Protein AF-A0A957IVN2-F1 (afdb_monomer_lite)

Secondary structure (DSSP, 8-state):
---PPP---SS-TT-EEEEEEEEE-SSSTTS-S-EEEEEESSS--SS---SS-EE-SSSEEEEEEETTEEEEESS-SS-TTSSEEEEEESB-STTPPPTT-EE-TT-EEE-BBS-SSS-SS-BEEEEEEETTEE--SSSSS--EETTEEEEE-SSTT-EEEEETTEEEE--SS-STTTEEE--

Structure (mmCIF, N/CA/C/O backbone):
data_AF-A0A957IVN2-F1
#
_entry.id   AF-A0A957IVN2-F1
#
loop_
_atom_site.group_PDB
_atom_site.id
_atom_site.type_symbol
_atom_site.label_atom_id
_atom_site.label_alt_id
_atom_site.label_comp_id
_atom_site.label_asym_id
_atom_site.label_entity_id
_atom_site.label_seq_id
_atom_site.pdbx_PDB_ins_code
_atom_site.Cartn_x
_atom_site.Cartn_y
_atom_site.Cartn_z
_atom_site.occupancy
_atom_site.B_iso_or_equiv
_atom_site.auth_seq_id
_atom_site.auth_comp_id
_atom_site.auth_asym_id
_atom_site.auth_atom_id
_atom_site.pdbx_PDB_model_num
ATOM 1 N N . ASP A 1 1 ? 16.307 -11.629 14.720 1.00 77.25 1 ASP A N 1
ATOM 2 C CA . ASP A 1 1 ? 15.994 -10.726 13.600 1.00 77.25 1 ASP A CA 1
ATOM 3 C C . ASP A 1 1 ? 14.532 -10.347 13.584 1.00 77.25 1 ASP A C 1
ATOM 5 O O . ASP A 1 1 ? 13.703 -11.133 14.026 1.00 77.25 1 ASP A O 1
ATOM 9 N N . LEU A 1 2 ? 14.243 -9.123 13.139 1.00 91.69 2 LEU A N 1
ATOM 10 C CA . LEU A 1 2 ? 12.885 -8.622 12.943 1.00 91.69 2 LEU A CA 1
ATOM 11 C C . LEU A 1 2 ? 12.362 -9.116 11.590 1.00 91.69 2 LEU A C 1
ATOM 13 O O . LEU A 1 2 ? 13.018 -8.930 10.567 1.00 91.69 2 LEU A O 1
ATOM 17 N N . THR A 1 3 ? 11.177 -9.719 11.581 1.00 93.62 3 THR A N 1
ATOM 18 C CA . THR A 1 3 ? 10.551 -10.271 10.375 1.00 93.62 3 THR A CA 1
ATOM 19 C C . THR A 1 3 ? 9.141 -9.719 10.225 1.00 93.62 3 THR A C 1
ATOM 21 O O . THR A 1 3 ? 8.414 -9.582 11.210 1.00 93.62 3 THR A O 1
ATOM 24 N N . GLN A 1 4 ? 8.769 -9.385 8.990 1.00 95.25 4 GLN A N 1
ATOM 25 C CA . GLN A 1 4 ? 7.410 -8.985 8.645 1.00 95.25 4 GLN A CA 1
ATOM 26 C C . GLN A 1 4 ? 6.448 -10.177 8.800 1.00 95.25 4 GLN A C 1
ATOM 28 O O . GLN A 1 4 ? 6.794 -11.279 8.365 1.00 95.25 4 GLN A O 1
ATOM 33 N N . PRO A 1 5 ? 5.244 -9.993 9.369 1.00 95.69 5 PRO A N 1
ATOM 34 C CA . PRO A 1 5 ? 4.225 -11.035 9.368 1.00 95.69 5 PRO A CA 1
ATOM 35 C C . PRO A 1 5 ? 3.723 -11.324 7.942 1.00 95.69 5 PRO A C 1
ATOM 37 O O . PRO A 1 5 ? 3.815 -10.453 7.078 1.00 95.69 5 PRO A O 1
ATOM 40 N N . PRO A 1 6 ? 3.164 -12.516 7.670 1.00 95.75 6 PRO A N 1
ATOM 41 C CA . PRO A 1 6 ? 2.636 -12.838 6.349 1.00 95.75 6 PRO A CA 1
ATOM 42 C C . PRO A 1 6 ? 1.568 -11.835 5.901 1.00 95.75 6 PRO A C 1
ATOM 44 O O . PRO A 1 6 ? 0.600 -11.596 6.623 1.00 95.75 6 PRO A O 1
ATOM 47 N N . LEU A 1 7 ? 1.731 -11.293 4.695 1.00 97.81 7 LEU A N 1
ATOM 48 C CA . LEU A 1 7 ? 0.769 -10.401 4.057 1.00 97.81 7 LEU A CA 1
ATOM 49 C C . LEU A 1 7 ? 0.212 -11.029 2.780 1.00 97.81 7 LEU A C 1
ATOM 51 O O . LEU A 1 7 ? 0.908 -11.788 2.103 1.00 97.81 7 LEU A O 1
ATOM 55 N N . ARG A 1 8 ? -1.023 -10.674 2.427 1.00 97.50 8 ARG A N 1
ATOM 56 C CA . ARG A 1 8 ? -1.615 -10.910 1.103 1.00 97.50 8 ARG A CA 1
ATOM 57 C C . ARG A 1 8 ? -1.436 -9.690 0.207 1.00 97.50 8 ARG A C 1
ATOM 59 O O . ARG A 1 8 ? -1.071 -8.619 0.677 1.00 97.50 8 ARG A O 1
ATOM 66 N N . ILE A 1 9 ? -1.710 -9.859 -1.077 1.00 97.31 9 ILE A N 1
ATOM 67 C CA . ILE A 1 9 ? -1.890 -8.734 -1.992 1.00 97.31 9 ILE A CA 1
ATOM 68 C C . ILE A 1 9 ? -3.133 -7.902 -1.577 1.00 97.31 9 ILE A C 1
ATOM 70 O O . ILE A 1 9 ? -4.104 -8.489 -1.095 1.00 97.31 9 ILE A O 1
ATOM 74 N N . PRO A 1 10 ? -3.117 -6.560 -1.726 1.00 97.69 10 PRO A N 1
ATOM 75 C CA . PRO A 1 10 ? -4.184 -5.670 -1.257 1.00 97.69 10 PRO A CA 1
ATOM 76 C C . PRO A 1 10 ? -5.334 -5.452 -2.261 1.00 97.69 10 PRO A C 1
ATOM 78 O O . PRO A 1 10 ? -5.933 -4.378 -2.264 1.00 97.69 10 PRO A O 1
ATOM 81 N N . TRP A 1 11 ? -5.665 -6.436 -3.097 1.00 98.06 11 TRP A N 1
ATOM 82 C CA . TRP A 1 11 ? -6.837 -6.386 -3.980 1.00 98.06 11 TRP A CA 1
ATOM 83 C C . TRP A 1 11 ? -7.478 -7.774 -4.154 1.00 98.06 11 TRP A C 1
ATOM 85 O O . TRP A 1 11 ? -6.852 -8.785 -3.809 1.00 98.06 11 TRP A O 1
ATOM 95 N N . PRO A 1 12 ? -8.732 -7.853 -4.643 1.00 97.50 12 PRO A N 1
ATOM 96 C CA . PRO A 1 12 ? -9.446 -9.115 -4.810 1.00 97.50 12 PRO A CA 1
ATOM 97 C C . PRO A 1 12 ? -8.739 -10.123 -5.728 1.00 97.50 12 PRO A C 1
ATOM 99 O O . PRO A 1 12 ? -8.093 -9.762 -6.709 1.00 97.50 12 PRO A O 1
ATOM 102 N N . SER A 1 13 ? -8.912 -11.413 -5.421 1.00 95.88 13 SER A N 1
ATOM 103 C CA . SER A 1 13 ? -8.397 -12.525 -6.233 1.00 95.88 13 SER A CA 1
ATOM 104 C C . SER A 1 13 ? -8.920 -12.457 -7.671 1.00 95.88 13 SER A C 1
ATOM 106 O O . SER A 1 13 ? -10.088 -12.133 -7.901 1.00 95.88 13 SER A O 1
ATOM 108 N N . GLY A 1 14 ? -8.048 -12.754 -8.634 1.00 96.00 14 GLY A N 1
ATOM 109 C CA . GLY A 1 14 ? -8.340 -12.677 -10.064 1.00 96.00 14 GLY A CA 1
ATOM 110 C C . GLY A 1 14 ? -8.257 -11.273 -10.671 1.00 96.00 14 GLY A C 1
ATOM 111 O O . GLY A 1 14 ? -8.216 -11.166 -11.896 1.00 96.00 14 GLY A O 1
ATOM 112 N N . GLU A 1 15 ? -8.187 -10.204 -9.869 1.00 97.00 15 GLU A N 1
ATOM 113 C CA . GLU A 1 15 ? -7.950 -8.856 -10.392 1.00 97.00 15 GLU A CA 1
ATOM 114 C C . GLU A 1 15 ? -6.465 -8.624 -10.700 1.00 97.00 15 GLU A C 1
ATOM 116 O O . GLU A 1 15 ? -5.571 -9.127 -10.007 1.00 97.00 15 GLU A O 1
ATOM 121 N N . THR A 1 16 ? -6.214 -7.823 -11.738 1.00 97.50 16 THR A N 1
ATOM 122 C CA . THR A 1 16 ? -4.871 -7.400 -12.144 1.00 97.50 16 THR A CA 1
ATOM 123 C C . THR A 1 16 ? -4.658 -5.932 -11.817 1.00 97.50 16 THR A C 1
ATOM 125 O O . THR A 1 16 ? -5.452 -5.074 -12.198 1.00 97.50 16 THR A O 1
ATOM 128 N N . TRP A 1 17 ? -3.579 -5.655 -11.094 1.00 97.81 17 TRP A N 1
ATOM 129 C CA . TRP A 1 17 ? -3.135 -4.308 -10.749 1.00 97.81 17 TRP A CA 1
ATOM 130 C C . TRP A 1 17 ? -1.710 -4.096 -11.245 1.00 97.81 17 TRP A C 1
ATOM 132 O O . TRP A 1 17 ? -1.000 -5.052 -11.551 1.00 97.81 17 TRP A O 1
ATOM 142 N N . TYR A 1 18 ? -1.288 -2.844 -11.335 1.00 97.88 18 TYR A N 1
ATOM 143 C CA . TYR A 1 18 ? -0.066 -2.457 -12.023 1.00 97.88 18 TYR A CA 1
ATOM 144 C C . TYR A 1 18 ? 0.854 -1.700 -11.072 1.00 97.88 18 TYR A C 1
ATOM 146 O O . TYR A 1 18 ? 0.429 -0.740 -10.430 1.00 97.88 18 TYR A O 1
ATOM 154 N N . LEU A 1 19 ? 2.113 -2.135 -10.969 1.00 98.19 19 LEU A N 1
ATOM 155 C CA . LEU A 1 19 ? 3.143 -1.419 -10.213 1.00 98.19 19 LEU A CA 1
ATOM 156 C C . LEU A 1 19 ? 3.561 -0.174 -11.001 1.00 98.19 19 LEU A C 1
ATOM 158 O O . LEU A 1 19 ? 4.237 -0.278 -12.028 1.00 98.19 19 LEU A O 1
ATOM 162 N N . THR A 1 20 ? 3.170 1.003 -10.524 1.00 96.50 20 THR A N 1
ATOM 163 C CA . THR A 1 20 ? 3.464 2.276 -11.203 1.00 96.50 20 THR A CA 1
ATOM 164 C C . THR A 1 20 ? 4.647 3.017 -10.610 1.00 96.50 20 THR A C 1
ATOM 166 O O . THR A 1 20 ? 5.210 3.892 -11.269 1.00 96.50 20 THR A O 1
ATOM 169 N N . SER A 1 21 ? 5.051 2.640 -9.397 1.00 96.88 21 SER A N 1
ATOM 170 C CA . SER A 1 21 ? 6.109 3.297 -8.641 1.00 96.88 21 SER A CA 1
ATOM 171 C C . SER A 1 21 ? 6.807 2.308 -7.712 1.00 96.88 21 SER A C 1
ATOM 173 O O . SER A 1 21 ? 6.164 1.590 -6.941 1.00 96.88 21 SER A O 1
ATOM 175 N N . GLY A 1 22 ? 8.135 2.263 -7.797 1.00 98.25 22 GLY A N 1
ATOM 176 C CA . GLY A 1 22 ? 8.996 1.520 -6.884 1.00 98.25 22 GLY A CA 1
ATOM 177 C C . GLY A 1 22 ? 9.162 2.207 -5.519 1.00 98.25 22 GLY A C 1
ATOM 178 O O . GLY A 1 22 ? 8.419 3.132 -5.193 1.00 98.25 22 GLY A O 1
ATOM 179 N N . PRO A 1 23 ? 10.138 1.764 -4.705 1.00 98.44 23 PRO A N 1
ATOM 180 C CA . PRO A 1 23 ? 10.405 2.309 -3.375 1.00 98.44 23 PRO A CA 1
ATOM 181 C C . PRO A 1 23 ? 10.551 3.836 -3.333 1.00 98.44 23 PRO A C 1
ATOM 183 O O . PRO A 1 23 ? 11.389 4.415 -4.025 1.00 98.44 23 PRO A O 1
ATOM 186 N N . HIS A 1 24 ? 9.761 4.482 -2.477 1.00 98.06 24 HIS A N 1
ATOM 187 C CA . HIS A 1 24 ? 9.817 5.926 -2.225 1.00 98.06 24 HIS A CA 1
ATOM 188 C C . HIS A 1 24 ? 9.269 6.278 -0.827 1.00 98.06 24 HI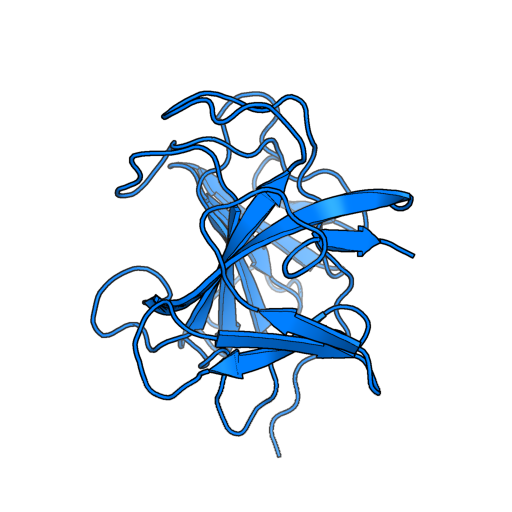S A C 1
ATOM 190 O O . HIS A 1 24 ? 8.934 5.394 -0.032 1.00 98.06 24 HIS A O 1
ATOM 196 N N . GLY A 1 25 ? 9.250 7.572 -0.484 1.00 97.62 25 GLY A N 1
ATOM 197 C CA . GLY A 1 25 ? 8.849 8.090 0.831 1.00 97.62 25 GLY A CA 1
ATOM 198 C C . GLY A 1 25 ? 7.557 7.484 1.398 1.00 97.62 25 GLY A C 1
ATOM 199 O O . GLY A 1 25 ? 6.508 7.649 0.801 1.00 97.62 25 GLY A O 1
ATOM 200 N N . GLY A 1 26 ? 7.589 6.890 2.598 1.00 96.00 26 GLY A N 1
ATOM 201 C CA . GLY A 1 26 ? 6.394 6.367 3.290 1.00 96.00 26 GLY A CA 1
ATOM 202 C C . GLY A 1 26 ? 5.233 7.363 3.481 1.00 96.00 26 GLY A C 1
ATOM 203 O O . GLY A 1 26 ? 4.072 6.965 3.504 1.00 96.00 26 GLY A O 1
ATOM 204 N N . TRP A 1 27 ? 5.545 8.652 3.617 1.00 93.69 27 TRP A N 1
ATOM 205 C CA . TRP A 1 27 ? 4.598 9.777 3.698 1.00 93.69 27 TRP A CA 1
ATOM 206 C C . TRP A 1 27 ? 5.137 11.045 3.019 1.00 93.69 27 TRP A C 1
ATOM 208 O O . TRP A 1 27 ? 4.383 11.818 2.437 1.00 93.69 27 TRP A O 1
ATOM 218 N N . ASN A 1 28 ? 6.443 11.300 3.154 1.00 89.81 28 ASN A N 1
ATOM 219 C CA . ASN A 1 28 ? 7.175 12.400 2.511 1.00 89.81 28 ASN A CA 1
ATOM 220 C C . ASN A 1 28 ? 8.696 12.118 2.542 1.00 89.81 28 ASN A C 1
ATOM 222 O O . ASN A 1 28 ? 9.141 11.127 3.130 1.00 89.81 28 ASN A O 1
ATOM 226 N N . SER A 1 29 ? 9.527 13.004 1.999 1.00 89.00 29 SER A N 1
ATOM 227 C CA . SER A 1 29 ? 10.985 12.925 2.137 1.00 89.00 29 SER A CA 1
ATOM 228 C C . SER A 1 29 ? 11.409 12.724 3.599 1.00 89.00 29 SER A C 1
ATOM 230 O O . SER A 1 29 ? 10.941 13.411 4.508 1.00 89.00 29 SER A O 1
ATOM 232 N N . GLY A 1 30 ? 12.302 11.758 3.832 1.00 90.12 30 GLY A N 1
ATOM 233 C CA . GLY A 1 30 ? 12.800 11.402 5.167 1.00 90.12 30 GLY A CA 1
ATOM 234 C C . GLY A 1 30 ? 12.001 10.318 5.904 1.00 90.12 30 GLY A C 1
ATOM 235 O O . GLY A 1 30 ? 12.427 9.880 6.969 1.00 90.12 30 GLY A O 1
ATOM 236 N N . SER A 1 31 ? 10.897 9.821 5.338 1.00 94.75 31 SER A N 1
ATOM 237 C CA . SER A 1 31 ? 10.104 8.708 5.899 1.00 94.75 31 SER A CA 1
ATOM 238 C C . SER A 1 31 ? 10.553 7.318 5.417 1.00 94.75 31 SER A C 1
ATOM 240 O O . SER A 1 31 ? 9.733 6.415 5.280 1.00 94.75 31 SER A O 1
ATOM 242 N N . ALA A 1 32 ? 11.861 7.154 5.170 1.00 96.12 32 ALA A N 1
ATOM 243 C CA . ALA A 1 32 ? 12.459 6.019 4.450 1.00 96.12 32 ALA A CA 1
ATOM 244 C C . ALA A 1 32 ? 11.830 5.782 3.060 1.00 96.12 32 ALA A C 1
ATOM 246 O O . ALA A 1 32 ? 10.800 6.359 2.724 1.00 96.12 32 ALA A O 1
ATOM 247 N N . TRP A 1 33 ? 12.432 4.921 2.241 1.00 97.62 33 TRP A N 1
ATOM 248 C CA . TRP A 1 33 ? 11.792 4.443 1.012 1.00 97.62 33 TRP A CA 1
ATOM 249 C C . TRP A 1 33 ? 10.833 3.295 1.338 1.00 97.62 33 TRP A C 1
ATOM 251 O O . TRP A 1 33 ? 11.063 2.140 0.997 1.00 97.62 33 TRP A O 1
ATOM 261 N N . ALA A 1 34 ? 9.819 3.606 2.147 1.00 98.00 34 ALA A N 1
ATOM 262 C CA . ALA A 1 34 ? 8.921 2.645 2.781 1.00 98.00 34 ALA A CA 1
ATOM 263 C C . ALA A 1 34 ? 7.676 2.302 1.953 1.00 98.00 34 ALA A C 1
ATOM 265 O O . ALA A 1 34 ? 6.956 1.375 2.335 1.00 98.00 34 ALA A O 1
ATOM 266 N N . ALA A 1 35 ? 7.418 3.042 0.873 1.00 98.31 35 ALA A N 1
ATOM 267 C CA . ALA A 1 35 ? 6.212 2.920 0.069 1.00 98.31 35 ALA A CA 1
ATOM 268 C C . ALA A 1 35 ? 6.460 2.402 -1.348 1.00 98.31 35 ALA A C 1
ATOM 270 O O . ALA A 1 35 ? 7.572 2.494 -1.861 1.00 98.31 35 ALA A O 1
ATOM 271 N N . ILE A 1 36 ? 5.394 1.892 -1.958 1.00 98.62 36 ILE A N 1
ATOM 272 C CA . ILE A 1 36 ? 5.244 1.614 -3.390 1.00 98.62 36 ILE A CA 1
ATOM 273 C C . ILE A 1 36 ? 3.840 2.052 -3.823 1.00 98.62 36 ILE A C 1
ATOM 275 O O . ILE A 1 36 ? 2.933 2.067 -2.982 1.00 98.62 36 ILE A O 1
ATOM 279 N N . ASP A 1 37 ? 3.648 2.306 -5.120 1.00 98.00 37 ASP A N 1
ATOM 280 C CA . ASP A 1 37 ? 2.329 2.652 -5.667 1.00 98.00 37 ASP A CA 1
ATOM 281 C C . ASP A 1 37 ? 1.831 1.609 -6.651 1.00 98.00 37 ASP A C 1
ATOM 283 O O . ASP A 1 37 ? 2.564 1.136 -7.530 1.00 98.00 37 ASP A O 1
ATOM 287 N N . LEU A 1 38 ? 0.552 1.276 -6.504 1.00 97.56 38 LEU A N 1
ATOM 288 C CA . LEU A 1 38 ? -0.156 0.361 -7.383 1.00 97.56 38 LEU A CA 1
ATOM 289 C C . LEU A 1 38 ? -1.443 1.009 -7.882 1.00 97.56 38 LEU A C 1
ATOM 291 O O . LEU A 1 38 ? -2.131 1.713 -7.141 1.00 97.56 38 LEU A O 1
ATOM 295 N N . VAL A 1 39 ? -1.797 0.736 -9.130 1.00 96.19 39 VAL A N 1
ATOM 296 C CA . VAL A 1 39 ? -3.044 1.210 -9.739 1.00 96.19 39 VAL A CA 1
ATOM 297 C C . VAL A 1 39 ? -3.874 0.014 -10.214 1.00 96.19 39 VAL A C 1
ATOM 299 O O . VAL A 1 39 ? -3.297 -0.960 -10.707 1.00 96.19 39 VAL A O 1
ATOM 302 N N . PRO A 1 40 ? -5.209 0.037 -10.066 1.00 95.56 40 PRO A N 1
ATOM 303 C CA . PRO A 1 40 ? -6.062 -0.967 -10.692 1.00 95.56 40 PRO A CA 1
ATOM 304 C C . PRO A 1 40 ? -5.997 -0.891 -12.224 1.00 95.56 40 PRO A C 1
ATOM 306 O O . PRO A 1 40 ? -5.540 0.093 -12.814 1.00 95.56 40 PRO A O 1
ATOM 309 N N . GLU A 1 41 ? -6.489 -1.937 -12.880 1.00 91.50 41 GLU A N 1
ATOM 310 C CA . GLU A 1 41 ? -6.775 -1.889 -14.312 1.00 91.50 41 GLU A CA 1
ATOM 311 C C . GLU A 1 41 ? -7.777 -0.770 -14.644 1.00 91.50 41 GLU A C 1
ATOM 313 O O . GLU A 1 41 ? -8.747 -0.542 -13.918 1.00 91.50 41 GLU A O 1
ATOM 318 N N . GLY A 1 42 ? -7.541 -0.062 -15.749 1.00 79.00 42 GLY A N 1
ATOM 319 C CA . GLY A 1 42 ? -8.416 1.003 -16.224 1.00 79.00 42 GLY A CA 1
ATOM 320 C C . GLY A 1 42 ? -7.686 1.995 -17.120 1.00 79.00 42 GLY A C 1
ATOM 321 O O . GLY A 1 42 ? -6.460 2.006 -17.197 1.00 79.00 42 GLY A O 1
ATOM 322 N N . GLU A 1 43 ? -8.446 2.839 -17.816 1.00 56.22 43 GLU A N 1
ATOM 323 C CA . GLU A 1 43 ? -7.862 3.933 -18.587 1.00 56.22 43 GLU A CA 1
ATOM 324 C C . GLU A 1 43 ? -7.329 5.011 -17.629 1.00 56.22 43 GLU A C 1
ATOM 326 O O . GLU A 1 43 ? -7.904 5.289 -16.582 1.00 56.22 43 GLU A O 1
ATOM 331 N N . ASN A 1 44 ? -6.180 5.580 -17.969 1.00 62.62 44 ASN A N 1
ATOM 332 C CA . ASN A 1 44 ? -5.416 6.537 -17.174 1.00 62.62 44 ASN A CA 1
ATOM 333 C C . ASN A 1 44 ? -6.265 7.794 -16.849 1.00 62.62 44 ASN A C 1
ATOM 335 O O . ASN A 1 44 ? -6.482 8.639 -17.718 1.00 62.62 44 ASN A O 1
ATOM 339 N N . LEU A 1 45 ? -6.784 7.909 -15.619 1.00 57.16 45 LEU A N 1
ATOM 340 C CA . LEU A 1 45 ? -7.899 8.812 -15.276 1.00 57.16 45 LEU A CA 1
ATOM 341 C C . LEU A 1 45 ? -7.519 10.012 -14.395 1.00 57.16 45 LEU A C 1
ATOM 343 O O . LEU A 1 45 ? -8.368 10.529 -13.682 1.00 57.16 45 LEU A O 1
ATOM 347 N N . GLY A 1 46 ? -6.276 10.503 -14.432 1.00 82.31 46 GLY A N 1
ATOM 348 C CA . GLY A 1 46 ? -5.891 11.643 -13.586 1.00 82.31 46 GLY A CA 1
ATOM 349 C C . GLY A 1 46 ? -6.351 11.447 -12.133 1.00 82.31 46 GLY A C 1
ATOM 350 O O . GLY A 1 46 ? -6.299 10.339 -11.606 1.00 82.31 46 GLY A O 1
ATOM 351 N N . CYS A 1 47 ? -6.816 12.508 -11.481 1.00 88.75 47 CYS A N 1
ATOM 352 C CA . CYS A 1 47 ? -7.384 12.430 -10.137 1.00 88.75 47 CYS A CA 1
ATOM 353 C C . CYS A 1 47 ? -8.887 12.101 -10.204 1.00 88.75 47 CYS A C 1
ATOM 355 O O . CYS A 1 47 ? -9.695 12.960 -10.564 1.00 88.75 47 CYS A O 1
ATOM 357 N N . GLY A 1 48 ? -9.251 10.868 -9.840 1.00 89.75 48 GLY A N 1
ATOM 358 C CA . GLY A 1 48 ? -10.638 10.408 -9.720 1.00 89.75 48 GLY A CA 1
ATOM 359 C C . GLY A 1 48 ? -10.789 9.200 -8.790 1.00 89.75 48 GLY A C 1
ATOM 360 O O . GLY A 1 48 ? -9.803 8.587 -8.386 1.00 89.75 48 GLY A O 1
ATOM 361 N N . ASP A 1 49 ? -12.022 8.846 -8.443 1.00 90.88 49 ASP A N 1
ATOM 362 C CA . ASP A 1 49 ? -12.303 7.643 -7.653 1.00 90.88 49 ASP A CA 1
ATOM 363 C C . ASP A 1 49 ? -12.379 6.414 -8.570 1.00 90.88 49 ASP A C 1
ATOM 365 O O . ASP A 1 49 ? -13.043 6.447 -9.607 1.00 90.88 49 ASP A O 1
ATOM 369 N N . SER A 1 50 ? -11.723 5.322 -8.179 1.00 93.38 50 SER A N 1
ATOM 370 C CA . SER A 1 50 ? -11.855 4.021 -8.842 1.00 93.38 50 SER A CA 1
ATOM 371 C C . SER A 1 50 ? -13.037 3.225 -8.279 1.00 93.38 50 SER A C 1
ATOM 373 O O . SER A 1 50 ? -13.388 3.350 -7.109 1.00 93.38 50 SER A O 1
ATOM 375 N N . GLU A 1 51 ? -13.622 2.344 -9.089 1.00 94.38 51 GLU A N 1
ATOM 376 C CA . GLU A 1 51 ? -14.592 1.346 -8.615 1.00 94.38 51 GLU A CA 1
ATOM 377 C C . GLU A 1 51 ? -13.917 0.100 -8.015 1.00 94.38 51 GLU A C 1
ATOM 379 O O . GLU A 1 51 ? -14.564 -0.680 -7.311 1.00 94.38 51 GLU A O 1
ATOM 384 N N . ALA A 1 52 ? -12.613 -0.084 -8.255 1.00 96.44 52 ALA A N 1
ATOM 385 C CA . ALA A 1 52 ? -11.840 -1.191 -7.701 1.00 96.44 52 ALA A CA 1
ATOM 386 C C . ALA A 1 52 ? -11.738 -1.090 -6.174 1.00 96.44 52 ALA A C 1
ATOM 388 O O . ALA A 1 52 ? -11.796 -0.001 -5.599 1.00 96.44 52 ALA A O 1
ATOM 389 N N . TRP A 1 53 ? -11.555 -2.229 -5.508 1.00 98.19 53 TRP A N 1
ATOM 390 C CA . TRP A 1 53 ? -11.443 -2.290 -4.052 1.00 98.19 53 TRP A CA 1
ATOM 391 C C . TRP A 1 53 ? -10.004 -2.523 -3.612 1.00 98.19 53 TRP A C 1
ATOM 393 O O . TRP A 1 53 ? -9.372 -3.485 -4.036 1.00 98.19 53 TRP A O 1
ATOM 403 N N . VAL A 1 54 ? -9.529 -1.708 -2.671 1.00 98.75 54 VAL A N 1
ATOM 404 C CA . VAL A 1 54 ? -8.371 -2.060 -1.843 1.00 98.75 54 VAL A CA 1
ATOM 405 C C . VAL A 1 54 ? -8.848 -2.956 -0.709 1.00 98.75 54 VAL A C 1
ATOM 407 O O . VAL A 1 54 ? -9.833 -2.646 -0.031 1.00 98.75 54 VAL A O 1
ATOM 410 N N . THR A 1 55 ? -8.140 -4.057 -0.479 1.00 98.81 55 THR A N 1
ATOM 411 C CA . THR A 1 55 ? -8.447 -5.021 0.580 1.00 98.81 55 THR A CA 1
ATOM 412 C C . THR A 1 55 ? -7.341 -5.108 1.623 1.00 98.81 55 THR A C 1
ATOM 414 O O . THR A 1 55 ? -6.164 -4.897 1.329 1.00 98.81 55 THR A O 1
ATOM 417 N N . ALA A 1 56 ? -7.703 -5.477 2.849 1.00 98.75 56 ALA A N 1
ATOM 418 C CA . ALA A 1 56 ? -6.752 -5.695 3.925 1.00 98.75 56 ALA A CA 1
ATOM 419 C C . ALA A 1 56 ? -5.782 -6.830 3.576 1.00 98.75 56 ALA A C 1
ATOM 421 O O . ALA A 1 56 ? -6.188 -7.922 3.179 1.00 98.75 56 ALA A O 1
ATOM 422 N N . MET A 1 57 ? -4.487 -6.584 3.758 1.00 98.56 57 MET A N 1
ATOM 423 C CA . MET A 1 57 ? -3.432 -7.573 3.509 1.00 98.56 57 MET A CA 1
ATOM 424 C C . MET A 1 57 ? -3.254 -8.556 4.669 1.00 98.56 57 MET A C 1
ATOM 426 O O . MET A 1 57 ? -2.702 -9.641 4.487 1.00 98.56 57 MET A O 1
ATOM 430 N N . SER A 1 58 ? -3.693 -8.173 5.865 1.00 98.19 58 SER A N 1
ATOM 431 C CA . SER A 1 58 ? -3.544 -8.927 7.105 1.00 98.19 58 SER A CA 1
ATOM 432 C C . SER A 1 58 ? -4.795 -8.800 7.969 1.00 98.19 58 SER A C 1
ATOM 434 O O . SER A 1 58 ? -5.625 -7.917 7.751 1.00 98.19 58 SER A O 1
ATOM 436 N N . ALA A 1 59 ? -4.905 -9.662 8.980 1.00 98.38 59 ALA A N 1
ATOM 437 C CA . ALA A 1 59 ? -5.828 -9.411 10.078 1.00 98.38 59 ALA A CA 1
ATOM 438 C C . ALA A 1 59 ? -5.342 -8.217 10.917 1.00 98.38 59 ALA A C 1
ATOM 440 O O . ALA A 1 59 ? -4.140 -7.927 10.935 1.00 98.38 59 ALA A O 1
ATOM 441 N N . GLY A 1 60 ? -6.266 -7.538 11.594 1.00 98.00 60 GLY A N 1
ATOM 442 C CA . GLY A 1 60 ? -5.936 -6.403 12.450 1.00 98.00 60 GLY A CA 1
ATOM 443 C C . GLY A 1 60 ? -7.141 -5.549 12.826 1.00 98.00 60 GLY A C 1
ATOM 444 O O . GLY A 1 60 ? -8.291 -5.964 12.666 1.00 98.00 60 GLY A O 1
ATOM 445 N N . VAL A 1 61 ? -6.870 -4.336 13.299 1.00 98.62 61 VAL A N 1
ATOM 446 C CA . VAL A 1 61 ? -7.877 -3.311 13.598 1.00 98.62 61 VAL A CA 1
ATOM 447 C C . VAL A 1 61 ? -7.545 -2.036 12.834 1.00 98.62 61 VAL A C 1
ATOM 449 O O . VAL A 1 61 ? -6.399 -1.593 12.792 1.00 98.62 61 VAL A O 1
ATOM 452 N N . VAL A 1 62 ? -8.554 -1.415 12.227 1.00 98.81 62 VAL A N 1
ATOM 453 C CA . VAL A 1 62 ? -8.394 -0.111 11.579 1.00 98.81 62 VAL A CA 1
ATOM 454 C C . VAL A 1 62 ? -8.219 0.964 12.653 1.00 98.81 62 VAL A C 1
ATOM 456 O O . VAL A 1 62 ? -9.189 1.387 13.275 1.00 98.81 62 VAL A O 1
ATOM 459 N N . VAL A 1 63 ? -6.999 1.447 12.869 1.00 98.31 63 VAL A N 1
ATOM 460 C CA . VAL A 1 63 ? -6.686 2.469 13.893 1.00 98.31 63 VAL A CA 1
ATOM 461 C C . VAL A 1 63 ? -6.784 3.898 13.367 1.00 98.31 63 VAL A C 1
ATOM 463 O O . VAL A 1 63 ? -6.895 4.850 14.138 1.00 98.31 63 VAL A O 1
ATOM 466 N N . ARG A 1 64 ? -6.793 4.069 12.043 1.00 97.75 64 ARG A N 1
ATOM 467 C CA . ARG A 1 64 ? -7.029 5.355 11.381 1.00 97.75 64 ARG A CA 1
ATOM 468 C C . ARG A 1 64 ? -7.845 5.138 10.119 1.00 97.75 64 ARG A C 1
ATOM 470 O O . ARG A 1 64 ? -7.532 4.251 9.337 1.00 97.75 64 ARG A O 1
ATOM 477 N N . SER A 1 65 ? -8.841 5.990 9.908 1.00 98.56 65 SER A N 1
ATOM 478 C CA . SER A 1 65 ? -9.547 6.123 8.638 1.00 98.56 65 SER A CA 1
ATOM 479 C C . SER A 1 65 ? -9.959 7.575 8.449 1.00 98.56 65 SER A C 1
ATOM 481 O O . SER A 1 65 ? -10.788 8.101 9.191 1.00 98.56 65 SER A O 1
ATOM 483 N N . GLY A 1 66 ? -9.322 8.258 7.506 1.00 98.00 66 GLY A N 1
ATOM 484 C CA . GLY A 1 66 ? -9.548 9.680 7.275 1.00 98.00 66 GLY A CA 1
ATOM 485 C C . GLY A 1 66 ? -8.386 10.346 6.553 1.00 98.00 66 GLY A C 1
ATOM 486 O O . GLY A 1 66 ? -7.258 9.851 6.578 1.00 98.00 66 GLY A O 1
ATOM 487 N N . PHE A 1 67 ? -8.661 11.497 5.937 1.00 97.19 67 PHE A N 1
ATOM 488 C CA . PHE A 1 67 ? -7.682 12.255 5.146 1.00 97.19 67 PHE A CA 1
ATOM 489 C C . PHE A 1 67 ? -6.988 11.396 4.077 1.00 97.19 67 PHE A C 1
ATOM 491 O O . PHE A 1 67 ? -5.766 11.428 3.962 1.00 97.19 67 PHE A O 1
ATOM 498 N N . GLY A 1 68 ? -7.757 10.581 3.352 1.00 97.62 68 GLY A N 1
ATOM 499 C CA . GLY A 1 68 ? -7.240 9.709 2.296 1.00 97.62 68 GLY A CA 1
ATOM 500 C C . GLY A 1 68 ? -6.504 8.459 2.774 1.00 97.62 68 GLY A C 1
ATOM 501 O O . GLY A 1 68 ? -6.055 7.684 1.942 1.00 97.62 68 GLY A O 1
ATOM 502 N N . ALA A 1 69 ? -6.361 8.240 4.084 1.00 98.06 69 ALA A N 1
ATOM 503 C CA . ALA A 1 69 ? -5.574 7.135 4.624 1.00 98.06 69 AL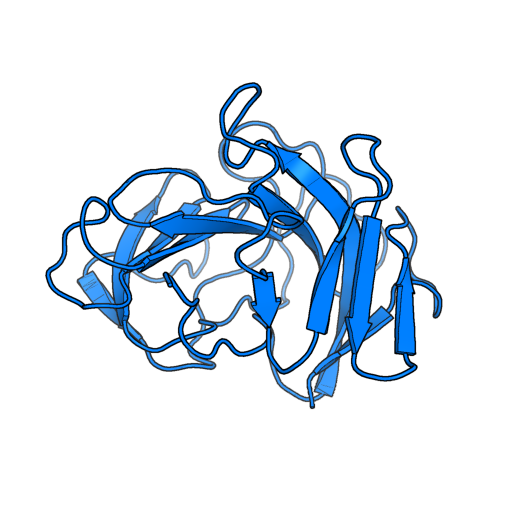A A CA 1
ATOM 504 C C . ALA A 1 69 ? -6.411 6.188 5.487 1.00 98.06 69 ALA A C 1
ATOM 506 O O . ALA A 1 69 ? -7.200 6.629 6.330 1.00 98.06 69 ALA A O 1
ATOM 507 N N . VAL A 1 70 ? -6.164 4.891 5.321 1.00 98.81 70 VAL A N 1
ATOM 508 C CA . VAL A 1 70 ? -6.560 3.813 6.230 1.00 98.81 70 VAL A CA 1
ATOM 509 C C . VAL A 1 70 ? -5.291 3.196 6.805 1.00 98.81 70 VAL A C 1
ATOM 511 O O . VAL A 1 70 ? -4.345 2.928 6.068 1.00 98.81 70 VAL A O 1
ATOM 514 N N . VAL A 1 71 ? -5.254 2.967 8.117 1.00 98.69 71 VAL A N 1
ATOM 515 C CA . VAL A 1 71 ? -4.148 2.253 8.767 1.00 98.69 71 VAL A CA 1
ATOM 516 C C . VAL A 1 71 ? -4.684 1.053 9.523 1.00 98.69 71 VAL A C 1
ATOM 518 O O . VAL A 1 71 ? -5.570 1.207 10.365 1.00 98.69 71 VAL A O 1
ATOM 521 N N . VAL A 1 72 ? -4.117 -0.117 9.236 1.00 98.75 72 VAL A N 1
ATOM 522 C CA . VAL A 1 72 ? -4.410 -1.373 9.931 1.00 98.75 72 VAL A CA 1
ATOM 523 C C . VAL A 1 72 ? -3.269 -1.679 10.893 1.00 98.75 72 VAL A C 1
ATOM 525 O O . VAL A 1 72 ? -2.132 -1.867 10.461 1.00 98.75 72 VAL A O 1
ATOM 528 N N . ASP A 1 73 ? -3.590 -1.717 12.181 1.00 98.44 73 ASP A N 1
ATOM 529 C CA . ASP A 1 73 ? -2.744 -2.233 13.255 1.00 98.44 73 ASP A CA 1
ATOM 530 C C . ASP A 1 73 ? -2.880 -3.761 13.309 1.00 98.44 73 ASP A C 1
ATOM 532 O O . ASP A 1 73 ? -3.991 -4.289 13.391 1.00 98.44 73 ASP A O 1
ATOM 536 N N . MET A 1 74 ? -1.754 -4.464 13.211 1.00 97.88 74 MET A N 1
ATOM 537 C CA . MET A 1 74 ? -1.719 -5.917 13.063 1.00 97.88 74 MET A CA 1
ATOM 538 C C . MET A 1 74 ? -1.674 -6.672 14.392 1.00 97.88 74 MET A C 1
ATOM 540 O O . MET A 1 74 ? -1.972 -7.868 14.391 1.00 97.88 74 MET A O 1
ATOM 544 N N . ASP A 1 75 ? -1.283 -6.032 15.499 1.00 95.88 75 ASP A N 1
ATOM 545 C CA . ASP A 1 75 ? -1.330 -6.670 16.822 1.00 95.88 75 ASP A CA 1
ATOM 546 C C . ASP A 1 75 ? -2.635 -6.366 17.578 1.00 95.88 75 ASP A C 1
ATOM 548 O O . ASP A 1 75 ? -3.017 -7.120 18.478 1.00 95.88 75 ASP A O 1
ATOM 552 N N . GLY A 1 76 ? -3.384 -5.364 17.106 1.00 94.81 76 GLY A N 1
ATOM 553 C CA . GLY A 1 76 ? -4.772 -5.110 17.477 1.00 94.81 76 GLY A CA 1
ATOM 554 C C . GLY A 1 76 ? -4.930 -4.459 18.846 1.00 94.81 76 GLY A C 1
ATOM 555 O O . GLY A 1 76 ? -6.040 -4.460 19.389 1.00 94.81 76 GLY A O 1
ATOM 556 N N . ASP A 1 77 ? -3.852 -3.915 19.413 1.00 95.81 77 ASP A N 1
ATOM 557 C CA . ASP A 1 77 ? -3.890 -3.187 20.679 1.00 95.81 77 ASP A CA 1
ATOM 558 C C . ASP A 1 77 ? -4.422 -1.745 20.529 1.00 95.81 77 ASP A C 1
ATOM 560 O O . ASP A 1 77 ? -4.648 -1.046 21.526 1.00 95.81 77 ASP A O 1
ATOM 564 N N . GLY A 1 78 ? -4.658 -1.306 19.286 1.00 94.12 78 GLY A N 1
ATOM 565 C CA . GLY A 1 78 ? -5.224 -0.005 18.952 1.00 94.12 78 GLY A CA 1
ATOM 566 C C . GLY A 1 78 ? -4.192 1.122 18.849 1.00 94.12 78 GLY A C 1
ATOM 567 O O . GLY A 1 78 ? -4.583 2.278 18.657 1.00 94.12 78 GLY A O 1
ATOM 568 N N . HIS A 1 79 ? -2.895 0.824 18.956 1.00 93.69 79 HIS A N 1
ATOM 569 C CA . HIS A 1 79 ? -1.815 1.804 18.945 1.00 93.69 79 HIS A CA 1
ATOM 570 C C . HIS A 1 79 ? -0.878 1.584 17.750 1.00 93.69 79 HIS A C 1
ATOM 572 O O . HIS A 1 79 ? -0.015 0.726 17.736 1.00 93.69 79 HIS A O 1
ATOM 578 N N . ILE A 1 80 ? -0.907 2.494 16.772 1.00 90.88 80 ILE A N 1
ATOM 579 C CA . ILE A 1 80 ? 0.010 2.472 15.605 1.00 90.88 80 ILE A CA 1
ATOM 580 C C . ILE A 1 80 ? 1.519 2.506 15.971 1.00 90.88 80 ILE A C 1
ATOM 582 O O . ILE A 1 80 ? 2.394 2.281 15.134 1.00 90.88 80 ILE A O 1
ATOM 586 N N . GLY A 1 81 ? 1.839 2.866 17.219 1.00 94.75 81 GLY A N 1
ATOM 587 C CA . GLY A 1 81 ? 3.199 2.965 17.749 1.00 94.75 81 GLY A CA 1
ATOM 588 C C . GLY A 1 81 ? 3.779 1.648 18.267 1.00 94.75 81 GLY A C 1
ATOM 589 O O . GLY A 1 81 ? 4.946 1.637 18.663 1.00 94.75 81 GLY A O 1
ATOM 590 N N . THR A 1 82 ? 3.002 0.569 18.264 1.00 95.50 82 THR A N 1
ATOM 591 C CA . THR A 1 82 ? 3.386 -0.784 18.678 1.00 95.50 82 THR A CA 1
ATOM 592 C C . THR A 1 82 ? 3.204 -1.750 17.513 1.00 95.50 82 THR A C 1
ATOM 594 O O . THR A 1 82 ? 2.463 -1.489 16.568 1.00 95.50 82 THR A O 1
ATOM 597 N N . GLY A 1 83 ? 4.006 -2.813 17.510 1.00 97.19 83 GLY A N 1
ATOM 598 C CA . GLY A 1 83 ? 3.898 -3.876 16.521 1.00 97.19 83 GLY A CA 1
ATOM 599 C C . GLY A 1 83 ? 4.071 -3.401 15.082 1.00 97.19 83 GLY A C 1
ATOM 600 O O . GLY A 1 83 ? 4.809 -2.457 14.789 1.00 97.19 83 GLY A O 1
ATOM 601 N N . TRP A 1 84 ? 3.434 -4.124 14.167 1.00 98.38 84 TRP A N 1
ATOM 602 C CA . TRP A 1 84 ? 3.411 -3.805 12.745 1.00 98.38 84 TRP A CA 1
ATOM 603 C C . TRP A 1 84 ? 2.108 -3.099 12.388 1.00 98.38 84 TRP A C 1
ATOM 605 O O . TRP A 1 84 ? 1.038 -3.515 12.821 1.00 98.38 84 TRP A O 1
ATOM 615 N N . ALA A 1 85 ? 2.195 -2.094 11.520 1.00 98.38 85 ALA A N 1
ATOM 616 C CA . ALA A 1 85 ? 1.023 -1.474 10.920 1.00 98.38 85 ALA A CA 1
ATOM 617 C C . ALA A 1 85 ? 1.227 -1.235 9.422 1.00 98.38 85 ALA A C 1
ATOM 619 O O . ALA A 1 85 ? 2.352 -1.020 8.956 1.00 98.38 85 ALA A O 1
ATOM 620 N N . ILE A 1 86 ? 0.125 -1.268 8.675 1.00 98.50 86 ILE A N 1
ATOM 621 C CA . ILE A 1 86 ? 0.093 -1.050 7.225 1.00 98.50 86 ILE A CA 1
ATOM 622 C C . ILE A 1 86 ? -0.743 0.191 6.941 1.00 98.50 86 ILE A C 1
ATOM 624 O O . ILE A 1 86 ? -1.886 0.287 7.386 1.00 98.50 86 ILE A O 1
ATOM 628 N N . THR A 1 87 ? -0.169 1.129 6.196 1.00 98.62 87 THR A N 1
ATOM 629 C CA . THR A 1 87 ? -0.841 2.334 5.711 1.00 98.62 87 THR A CA 1
ATOM 630 C C . THR A 1 87 ? -1.239 2.137 4.255 1.00 98.62 87 THR A C 1
ATOM 632 O O . THR A 1 87 ? -0.384 1.850 3.420 1.00 98.62 87 THR A O 1
ATOM 635 N N . TYR A 1 88 ? -2.523 2.339 3.974 1.00 98.75 88 TYR A N 1
ATOM 636 C CA . TYR A 1 88 ? -3.123 2.394 2.645 1.00 98.75 88 TYR A CA 1
ATOM 637 C C . TYR A 1 88 ? -3.573 3.834 2.425 1.00 98.75 88 TYR A C 1
ATOM 639 O O . TYR A 1 88 ? -4.457 4.322 3.136 1.00 98.75 88 TYR A O 1
ATOM 647 N N . MET A 1 89 ? -2.936 4.538 1.502 1.00 98.31 89 MET A N 1
ATOM 648 C CA . MET A 1 89 ? -3.185 5.952 1.255 1.00 98.31 89 MET A CA 1
ATOM 649 C C . MET A 1 89 ? -3.705 6.184 -0.162 1.00 98.31 89 MET A C 1
ATOM 651 O O . MET A 1 89 ? -3.643 5.298 -1.012 1.00 98.31 89 MET A O 1
ATOM 655 N N . HIS A 1 90 ? -4.278 7.368 -0.357 1.00 97.81 90 HIS A N 1
ATOM 656 C CA . HIS A 1 90 ? -5.064 7.748 -1.520 1.00 97.81 90 HIS A CA 1
ATOM 657 C C . HIS A 1 90 ? -6.319 6.902 -1.681 1.00 97.81 90 HIS A C 1
ATOM 659 O O . HIS A 1 90 ? -6.626 6.402 -2.750 1.00 97.81 90 HIS A O 1
ATOM 665 N N . LEU A 1 91 ? -7.060 6.739 -0.582 1.00 98.25 91 LEU A N 1
ATOM 666 C CA . LEU A 1 91 ? -8.374 6.109 -0.592 1.00 98.25 91 LEU A CA 1
ATOM 667 C C . LEU A 1 91 ? -9.484 7.154 -0.549 1.00 98.25 91 LEU A C 1
ATOM 669 O O . LEU A 1 91 ? -9.474 8.032 0.321 1.00 98.25 91 LEU A O 1
ATOM 673 N N . ALA A 1 92 ? -10.469 7.017 -1.437 1.00 97.44 92 ALA A N 1
ATOM 674 C CA . ALA A 1 92 ? -11.663 7.857 -1.493 1.00 97.44 92 ALA A CA 1
ATOM 675 C C . ALA A 1 92 ? -12.353 7.930 -0.126 1.00 97.44 92 ALA A C 1
ATOM 677 O O . ALA A 1 92 ? -12.266 7.006 0.682 1.00 97.44 92 ALA A O 1
ATOM 678 N N . THR A 1 93 ? -13.059 9.021 0.155 1.00 98.00 93 THR A N 1
ATOM 679 C CA . THR A 1 93 ? -13.908 9.119 1.349 1.00 98.00 93 THR A CA 1
ATOM 680 C C . THR A 1 93 ? -15.146 8.237 1.211 1.00 98.00 93 THR A C 1
ATOM 682 O O . THR A 1 93 ? -15.655 7.735 2.215 1.00 98.00 93 THR A O 1
ATOM 685 N N . ARG A 1 94 ? -15.598 8.004 -0.024 1.00 97.06 94 ARG A N 1
ATOM 686 C CA . ARG A 1 94 ? -16.671 7.065 -0.343 1.00 97.06 94 ARG A CA 1
ATOM 687 C C . ARG A 1 94 ? -16.286 5.642 0.067 1.00 97.06 94 ARG A C 1
ATOM 689 O O . ARG A 1 94 ? -15.211 5.161 -0.274 1.00 97.06 94 ARG A O 1
ATOM 696 N N . ASP A 1 95 ? -17.185 4.990 0.801 1.00 98.38 95 ASP A N 1
ATOM 697 C CA . ASP A 1 95 ? -17.085 3.593 1.245 1.00 98.38 95 ASP A CA 1
ATOM 698 C C . ASP A 1 95 ? -15.798 3.225 2.013 1.00 98.38 95 ASP A C 1
ATOM 700 O O . ASP A 1 95 ? -15.493 2.046 2.210 1.00 98.38 95 ASP A O 1
ATOM 704 N N . ARG A 1 96 ? -15.048 4.224 2.501 1.00 98.75 96 ARG A N 1
ATOM 705 C CA . ARG A 1 96 ? -13.846 4.000 3.305 1.00 98.75 96 ARG A CA 1
ATOM 706 C C . ARG A 1 96 ? -14.232 3.388 4.640 1.00 98.75 96 ARG A C 1
ATOM 708 O O . ARG A 1 96 ? -15.053 3.941 5.375 1.00 98.75 96 ARG A O 1
ATOM 715 N N . ILE A 1 97 ? -13.602 2.267 4.968 1.00 98.81 97 ILE A N 1
ATOM 716 C CA . ILE A 1 97 ? -13.863 1.527 6.200 1.00 98.81 97 ILE A CA 1
ATOM 717 C C . ILE A 1 97 ? -13.687 2.424 7.431 1.00 98.81 97 ILE A C 1
ATOM 719 O O . ILE A 1 97 ? -12.788 3.263 7.478 1.00 98.81 97 ILE A O 1
ATOM 723 N N . ALA A 1 98 ? -14.536 2.269 8.445 1.00 98.62 98 ALA A N 1
ATOM 724 C CA . ALA A 1 98 ? -14.477 3.098 9.647 1.00 98.62 98 ALA A CA 1
ATOM 725 C C . ALA A 1 98 ? -13.309 2.704 10.569 1.00 98.62 98 ALA A C 1
ATOM 727 O O . ALA A 1 98 ? -12.958 1.527 10.683 1.00 98.62 98 ALA A O 1
ATOM 728 N N . ALA A 1 99 ? -12.749 3.678 11.292 1.00 98.50 99 ALA A N 1
ATOM 729 C CA . ALA A 1 99 ? -11.819 3.396 12.385 1.00 98.50 99 ALA A CA 1
ATOM 730 C C . ALA A 1 99 ? -12.510 2.602 13.512 1.00 98.50 99 ALA A C 1
ATOM 732 O O . ALA A 1 99 ? -13.702 2.768 13.760 1.00 98.50 99 ALA A O 1
ATOM 733 N N . GLY A 1 100 ? -11.753 1.736 14.183 1.00 98.31 100 GLY A N 1
ATOM 734 C CA . GLY A 1 100 ? -12.232 0.769 15.171 1.00 98.31 100 GLY A CA 1
ATOM 735 C C . GLY A 1 100 ? -12.738 -0.547 14.572 1.00 98.31 100 GLY A C 1
ATOM 736 O O . GLY A 1 100 ? -13.052 -1.467 15.324 1.00 98.31 100 GLY A O 1
ATOM 737 N N . THR A 1 101 ? -12.811 -0.669 13.242 1.00 98.75 101 THR A N 1
ATOM 738 C CA . THR A 1 101 ? -13.303 -1.890 12.591 1.00 98.75 101 THR A CA 1
ATOM 739 C C . THR A 1 101 ? -12.226 -2.982 12.614 1.00 98.75 101 THR A C 1
ATOM 741 O O . THR A 1 101 ? -11.121 -2.733 12.124 1.00 98.75 101 THR A O 1
ATOM 744 N N . PRO A 1 102 ? -12.502 -4.185 13.153 1.00 98.50 102 PRO A N 1
ATOM 745 C CA . PRO A 1 102 ? -11.621 -5.334 12.975 1.00 98.50 102 PRO A CA 1
ATOM 746 C C . PRO A 1 102 ? -11.705 -5.841 11.532 1.00 98.50 102 PRO A C 1
ATOM 748 O O . PRO A 1 102 ? -12.787 -5.866 10.949 1.00 98.50 102 PRO A O 1
ATOM 751 N N . VAL A 1 103 ? -10.576 -6.268 10.972 1.00 98.69 103 VAL A N 1
ATOM 752 C CA . VAL A 1 103 ? -10.475 -6.750 9.587 1.00 98.69 103 VAL A CA 1
ATOM 753 C C . VAL A 1 103 ? -9.746 -8.085 9.510 1.00 98.69 103 VAL A C 1
ATOM 755 O O . VAL A 1 103 ? -8.898 -8.407 10.346 1.00 98.69 103 VAL A O 1
ATOM 758 N N . GLN A 1 104 ? -10.078 -8.856 8.483 1.00 98.56 104 GLN A N 1
ATOM 759 C CA . GLN A 1 104 ? -9.396 -10.061 8.030 1.00 98.56 104 GLN A CA 1
ATOM 760 C C . GLN A 1 104 ? -8.783 -9.832 6.640 1.00 98.56 104 GLN A C 1
ATOM 762 O O . GLN A 1 104 ? -9.239 -8.955 5.903 1.00 98.56 104 GLN A O 1
ATOM 767 N N . PRO A 1 105 ? -7.768 -10.623 6.236 1.00 98.25 105 PRO A N 1
ATOM 768 C CA . PRO A 1 105 ? -7.210 -10.515 4.895 1.00 98.25 105 PRO A CA 1
ATOM 769 C C . PRO A 1 105 ? -8.292 -10.683 3.817 1.00 98.25 105 PRO A C 1
ATOM 771 O O . PRO A 1 105 ? -8.982 -11.703 3.795 1.00 98.25 105 PRO A O 1
ATOM 774 N N . GLY A 1 106 ? -8.397 -9.717 2.904 1.00 98.19 106 GLY A N 1
ATOM 775 C CA . GLY A 1 106 ? -9.427 -9.665 1.859 1.00 98.19 106 GLY A CA 1
ATOM 776 C C . GLY A 1 106 ? -10.634 -8.775 2.182 1.00 98.19 106 GLY A C 1
ATOM 777 O O . GLY A 1 106 ? -11.402 -8.465 1.271 1.00 98.19 106 GLY A O 1
ATOM 778 N N . ASP A 1 107 ? -10.789 -8.307 3.425 1.00 98.81 107 ASP A N 1
ATOM 779 C CA . ASP A 1 107 ? -11.849 -7.354 3.764 1.00 98.81 107 ASP A CA 1
ATOM 780 C C . ASP A 1 107 ? -11.624 -6.015 3.058 1.00 98.81 107 ASP A C 1
ATOM 782 O O . ASP A 1 107 ? -10.503 -5.517 2.961 1.00 98.81 107 ASP A O 1
ATOM 786 N N . ARG A 1 108 ? -12.707 -5.418 2.563 1.00 98.81 108 ARG A N 1
ATOM 787 C CA . ARG A 1 108 ? -12.688 -4.163 1.805 1.00 98.81 108 ARG A CA 1
ATOM 788 C C . ARG A 1 108 ? -12.355 -2.972 2.702 1.00 98.81 108 ARG A C 1
ATOM 790 O O . ARG A 1 108 ? -13.044 -2.730 3.688 1.00 98.81 108 ARG A O 1
ATOM 797 N N . LEU A 1 109 ? -11.331 -2.207 2.328 1.00 98.88 109 LEU A N 1
ATOM 798 C CA . LEU A 1 109 ? -10.877 -1.017 3.056 1.00 98.88 109 LEU A CA 1
ATOM 799 C C . LEU A 1 109 ? -11.371 0.294 2.431 1.00 98.88 109 LEU A C 1
ATOM 801 O O . LEU A 1 109 ? -11.556 1.285 3.138 1.00 98.88 109 LEU A O 1
ATOM 805 N N . GLY A 1 110 ? -11.577 0.311 1.117 1.00 98.50 110 GLY A N 1
ATOM 806 C CA . GLY A 1 110 ? -12.028 1.483 0.373 1.00 98.50 110 GLY A CA 1
ATOM 807 C C . GLY A 1 110 ? -11.623 1.405 -1.094 1.00 98.50 110 GLY A C 1
ATOM 808 O O . GLY A 1 110 ? -11.200 0.353 -1.577 1.00 98.50 110 GLY A O 1
ATOM 809 N N . HIS A 1 111 ? -11.727 2.538 -1.777 1.00 97.75 111 HIS A N 1
ATOM 810 C CA . HIS A 1 111 ? -11.462 2.664 -3.207 1.00 97.75 111 HIS A CA 1
ATOM 811 C C . HIS A 1 111 ? -10.215 3.511 -3.471 1.00 97.75 111 HIS A C 1
ATOM 813 O O . HIS A 1 111 ? -10.095 4.561 -2.835 1.00 97.75 111 HIS A O 1
ATOM 819 N N . PRO A 1 112 ? -9.316 3.122 -4.396 1.00 96.94 112 PRO A N 1
ATOM 820 C CA . PRO A 1 112 ? -8.240 3.995 -4.856 1.00 96.94 112 PRO A CA 1
ATOM 821 C C . PRO A 1 112 ? -8.779 5.337 -5.352 1.00 96.94 112 PRO A C 1
ATOM 823 O O . PRO A 1 112 ? -9.806 5.395 -6.029 1.00 96.94 112 PRO A O 1
ATOM 826 N N . SER A 1 113 ? -8.065 6.407 -5.040 1.00 95.81 113 SER A N 1
ATOM 827 C CA . SER A 1 113 ? -8.354 7.775 -5.451 1.00 95.81 113 SER A CA 1
ATOM 828 C C . SER A 1 113 ? -7.068 8.605 -5.470 1.00 95.81 113 SER A C 1
ATOM 830 O O . SER A 1 113 ? -5.965 8.072 -5.554 1.00 95.81 113 SER A O 1
ATOM 832 N N . CYS A 1 114 ? -7.210 9.924 -5.425 1.00 94.88 114 CYS A N 1
ATOM 833 C CA . CYS A 1 114 ? -6.149 10.911 -5.221 1.00 94.88 114 CYS A CA 1
ATOM 834 C C . CYS A 1 114 ? -6.334 11.678 -3.895 1.00 94.88 114 CYS A C 1
ATOM 836 O O . CYS A 1 114 ? -5.660 12.679 -3.652 1.00 94.88 114 CYS A O 1
ATOM 838 N N . GLU A 1 115 ? -7.277 11.262 -3.040 1.00 95.94 115 GLU A N 1
ATOM 839 C CA . GLU A 1 115 ? -7.579 11.967 -1.793 1.00 95.94 115 GLU A CA 1
ATOM 840 C C . GLU A 1 115 ? -6.440 11.869 -0.770 1.00 95.94 115 GLU A C 1
ATOM 842 O O . GLU A 1 115 ? -5.809 10.831 -0.602 1.00 95.94 115 GLU A O 1
ATOM 847 N N . GLY A 1 116 ? -6.253 12.929 0.019 1.00 92.06 116 GLY A N 1
ATOM 848 C CA . GLY A 1 116 ? -5.282 12.948 1.113 1.00 92.06 116 GLY A CA 1
ATOM 849 C C . GLY A 1 116 ? -3.835 13.122 0.653 1.00 92.06 116 GLY A C 1
ATOM 850 O O . GLY A 1 116 ? -3.423 12.617 -0.382 1.00 92.06 116 GLY A O 1
ATOM 851 N N . GLY A 1 117 ? -3.043 13.846 1.447 1.00 89.50 117 GLY A N 1
ATOM 852 C CA . GLY A 1 117 ? -1.666 14.182 1.075 1.00 89.50 117 GLY A CA 1
ATOM 853 C C . GLY A 1 117 ? -1.575 14.902 -0.272 1.00 89.50 117 GLY A C 1
ATOM 854 O O . GLY A 1 117 ? -2.445 15.702 -0.611 1.00 89.50 117 GLY A O 1
ATOM 855 N N . PHE A 1 118 ? -0.498 14.637 -1.010 1.00 89.50 118 PHE A N 1
ATOM 856 C CA . PHE A 1 118 ? -0.280 15.155 -2.356 1.00 89.50 118 PHE A CA 1
ATOM 857 C C . PHE A 1 118 ? -0.329 13.996 -3.350 1.00 89.50 118 PHE A C 1
ATOM 859 O O . PHE A 1 118 ? 0.519 13.113 -3.294 1.00 89.50 118 PHE A O 1
ATOM 866 N N . SER A 1 119 ? -1.306 14.011 -4.255 1.00 91.56 119 SER A N 1
ATOM 867 C CA . SER A 1 119 ? -1.400 13.079 -5.374 1.00 91.56 119 SER A CA 1
ATOM 868 C C . SER A 1 119 ? -2.067 13.764 -6.562 1.00 91.56 119 SER A C 1
ATOM 870 O O . SER A 1 119 ? -3.048 14.490 -6.405 1.00 91.56 119 SER A O 1
ATOM 872 N N . ASN A 1 120 ? -1.535 13.514 -7.757 1.00 87.81 120 ASN A N 1
ATOM 873 C CA . ASN A 1 120 ? -2.096 14.010 -9.014 1.00 87.81 120 ASN A CA 1
ATOM 874 C C . ASN A 1 120 ? -2.890 12.931 -9.771 1.00 87.81 120 ASN A C 1
ATOM 876 O O . ASN A 1 120 ? -3.452 13.233 -10.825 1.00 87.81 120 ASN A O 1
ATOM 880 N N . ALA A 1 121 ? -2.912 11.687 -9.274 1.00 92.31 121 ALA A N 1
ATOM 881 C CA . ALA A 1 121 ? -3.505 10.555 -9.975 1.00 92.31 121 ALA A CA 1
ATOM 882 C C . ALA A 1 121 ? -4.056 9.475 -9.035 1.00 92.31 121 ALA A C 1
ATOM 884 O O . ALA A 1 121 ? -3.562 9.290 -7.923 1.00 92.31 121 ALA A O 1
ATOM 885 N N . THR A 1 122 ? -5.052 8.733 -9.504 1.00 95.00 122 THR A N 1
ATOM 886 C CA . THR A 1 122 ? -5.616 7.576 -8.804 1.00 95.00 122 THR A CA 1
ATOM 887 C C . THR A 1 122 ? -4.581 6.472 -8.612 1.00 95.00 122 THR A C 1
ATOM 889 O O . THR A 1 122 ? -4.064 5.942 -9.591 1.00 95.00 122 THR A O 1
ATOM 892 N N . HIS A 1 123 ? -4.299 6.099 -7.365 1.00 96.44 123 HIS A N 1
ATOM 893 C CA . HIS A 1 123 ? -3.483 4.931 -7.013 1.00 96.44 123 HIS A CA 1
ATOM 894 C C . HIS A 1 123 ? -3.743 4.527 -5.557 1.00 96.44 123 HIS A C 1
ATOM 896 O O . HIS A 1 123 ? -4.441 5.229 -4.830 1.00 96.44 123 HIS A O 1
ATOM 902 N N . VAL A 1 124 ? -3.188 3.395 -5.126 1.00 97.75 124 VAL A N 1
ATOM 903 C CA . VAL A 1 124 ? -2.979 3.112 -3.705 1.00 97.75 124 VAL A CA 1
ATOM 904 C C . VAL A 1 124 ? -1.498 3.258 -3.390 1.00 97.75 124 VAL A C 1
ATOM 906 O O . VAL A 1 124 ? -0.660 2.590 -3.995 1.00 97.75 124 VAL A O 1
ATOM 909 N N . HIS A 1 125 ? -1.197 4.124 -2.427 1.00 98.44 125 HIS A N 1
ATOM 910 C CA . HIS A 1 125 ? 0.130 4.261 -1.830 1.00 98.44 125 HIS A CA 1
ATOM 911 C C . HIS A 1 125 ? 0.210 3.333 -0.624 1.00 98.44 125 HIS A C 1
ATOM 913 O O . HIS A 1 125 ? -0.567 3.472 0.330 1.00 98.44 125 HIS A O 1
ATOM 919 N N . LEU A 1 126 ? 1.119 2.362 -0.668 1.00 98.56 126 LEU A N 1
ATOM 920 C CA . LEU A 1 126 ? 1.199 1.297 0.326 1.00 98.56 126 LEU A CA 1
ATOM 921 C C . LEU A 1 126 ? 2.518 1.353 1.087 1.00 98.56 126 LEU A C 1
ATOM 923 O O . LEU A 1 126 ? 3.578 1.140 0.508 1.00 98.56 126 LEU A O 1
ATOM 927 N N . ALA A 1 127 ? 2.447 1.533 2.405 1.00 98.31 127 ALA A N 1
ATOM 928 C CA . ALA A 1 127 ? 3.621 1.599 3.268 1.00 98.31 127 ALA A CA 1
ATOM 929 C C . ALA A 1 127 ? 3.424 0.835 4.579 1.00 98.31 127 ALA A C 1
ATOM 931 O O . ALA A 1 127 ? 2.302 0.551 5.003 1.00 98.31 127 ALA A O 1
ATOM 932 N N . ARG A 1 128 ? 4.528 0.531 5.264 1.00 97.62 128 ARG A N 1
ATOM 933 C CA . ARG A 1 128 ? 4.516 -0.191 6.543 1.00 97.62 128 ARG A CA 1
ATOM 934 C C . ARG A 1 128 ? 5.388 0.472 7.599 1.00 97.62 128 ARG A C 1
ATOM 936 O O . ARG A 1 128 ? 6.446 1.040 7.311 1.00 97.62 128 ARG A O 1
ATOM 943 N N . THR A 1 129 ? 4.955 0.333 8.842 1.00 98.00 129 THR A N 1
ATOM 944 C CA . THR A 1 129 ? 5.684 0.791 10.022 1.00 98.00 129 THR A CA 1
ATOM 945 C C . THR A 1 129 ? 5.867 -0.345 11.018 1.00 98.00 129 THR A C 1
ATOM 947 O O . THR A 1 129 ? 5.023 -1.235 11.108 1.00 98.00 129 THR A O 1
ATOM 950 N N . PHE A 1 130 ? 6.947 -0.286 11.794 1.00 98.06 130 PHE A N 1
ATOM 951 C CA . PHE A 1 130 ? 7.159 -1.128 12.967 1.00 98.06 130 PHE A CA 1
ATOM 952 C C . PHE A 1 130 ? 7.473 -0.253 14.181 1.00 98.06 130 PHE A C 1
ATOM 954 O O . PHE A 1 130 ? 8.383 0.580 14.121 1.00 98.06 130 PHE A O 1
ATOM 961 N N . ASN A 1 131 ? 6.717 -0.414 15.268 1.00 97.25 131 ASN A N 1
ATOM 962 C CA . ASN A 1 131 ? 6.773 0.432 16.462 1.00 97.25 131 ASN A CA 1
ATOM 963 C C . ASN A 1 131 ? 6.773 1.941 16.124 1.00 97.25 131 ASN A C 1
ATOM 965 O O . ASN A 1 131 ? 7.645 2.702 16.559 1.00 97.25 131 ASN A O 1
ATOM 969 N N . GLY A 1 132 ? 5.852 2.357 15.245 1.00 95.88 132 GLY A N 1
ATOM 970 C CA . GLY A 1 132 ? 5.706 3.748 14.798 1.00 95.88 132 GLY A CA 1
ATOM 971 C C . GLY A 1 132 ? 6.827 4.289 13.901 1.00 95.88 132 GLY A C 1
ATOM 972 O O . GLY A 1 132 ? 6.854 5.487 13.621 1.00 95.88 132 GLY A O 1
ATOM 973 N N . ARG A 1 133 ? 7.767 3.450 13.445 1.00 96.81 133 ARG A N 1
ATOM 974 C CA . ARG A 1 133 ? 8.848 3.852 12.530 1.00 96.81 133 ARG A CA 1
ATOM 975 C C . ARG A 1 133 ? 8.644 3.264 11.148 1.00 96.81 133 ARG A C 1
ATOM 977 O O . ARG A 1 133 ? 8.364 2.076 11.022 1.00 96.81 133 ARG A O 1
ATOM 984 N N . TRP A 1 134 ? 8.845 4.080 10.120 1.00 97.56 134 TRP A N 1
ATOM 985 C CA . TRP A 1 134 ? 8.850 3.634 8.730 1.00 97.56 134 TRP A CA 1
ATOM 986 C C . TRP A 1 134 ? 9.898 2.548 8.493 1.00 97.56 134 TRP A C 1
ATOM 988 O O . TRP A 1 134 ? 11.039 2.669 8.945 1.00 97.56 134 TRP A O 1
ATOM 998 N N . VAL A 1 135 ? 9.506 1.493 7.778 1.00 97.94 135 VAL A N 1
ATOM 999 C CA . VAL A 1 135 ? 10.395 0.387 7.404 1.00 97.94 135 VAL A CA 1
ATOM 1000 C C . VAL A 1 135 ? 10.551 0.390 5.890 1.00 97.94 135 VAL A C 1
ATOM 1002 O O . VAL A 1 135 ? 9.554 0.261 5.185 1.00 97.94 135 VAL A O 1
ATOM 1005 N N . SER A 1 136 ? 11.792 0.504 5.399 1.00 97.62 136 SER A N 1
ATOM 1006 C CA . SER A 1 136 ? 12.090 0.511 3.957 1.00 97.62 136 SER A CA 1
ATOM 1007 C C . SER A 1 136 ? 11.437 -0.676 3.244 1.00 97.62 136 SER A C 1
ATOM 1009 O O . SER A 1 136 ? 11.412 -1.797 3.771 1.00 97.62 136 SER A O 1
ATOM 1011 N N . ALA A 1 137 ? 10.917 -0.434 2.046 1.00 98.12 137 ALA A N 1
ATOM 1012 C CA . ALA A 1 137 ? 10.328 -1.448 1.188 1.00 98.12 137 ALA A CA 1
ATOM 1013 C C . ALA A 1 137 ? 11.406 -2.364 0.582 1.00 98.12 137 ALA A C 1
ATOM 1015 O O . ALA A 1 137 ? 11.197 -3.565 0.450 1.00 98.12 137 ALA A O 1
ATOM 1016 N N . ASP A 1 138 ? 12.586 -1.808 0.314 1.00 97.12 138 ASP A N 1
ATOM 1017 C CA . ASP A 1 138 ? 13.753 -2.440 -0.312 1.00 97.12 138 ASP A CA 1
ATOM 1018 C C . ASP A 1 138 ? 14.922 -2.699 0.660 1.00 97.12 138 ASP A C 1
ATOM 1020 O O . ASP A 1 138 ? 16.068 -2.884 0.250 1.00 97.12 138 ASP A O 1
ATOM 1024 N N . GLY A 1 139 ? 14.645 -2.685 1.966 1.00 95.19 139 GLY A N 1
ATOM 1025 C CA . GLY A 1 139 ? 15.651 -2.864 3.011 1.00 95.19 139 GLY A CA 1
ATOM 1026 C C . GLY A 1 139 ? 15.925 -4.324 3.387 1.00 95.19 139 GLY A C 1
ATOM 1027 O O . GLY A 1 139 ? 15.365 -5.268 2.837 1.00 95.19 139 GLY A O 1
ATOM 1028 N N . ALA A 1 140 ? 16.757 -4.510 4.418 1.00 94.56 140 ALA A N 1
ATOM 1029 C CA . ALA A 1 140 ? 17.109 -5.835 4.945 1.00 94.56 140 ALA A CA 1
ATOM 1030 C C . ALA A 1 140 ? 15.901 -6.627 5.480 1.00 94.56 140 ALA A C 1
ATOM 1032 O O . ALA A 1 140 ? 15.877 -7.854 5.417 1.00 94.56 140 ALA A O 1
ATOM 1033 N N . ILE A 1 141 ? 14.892 -5.930 6.011 1.00 96.88 141 ILE A N 1
ATOM 1034 C CA . ILE A 1 141 ? 13.610 -6.544 6.349 1.00 96.88 141 ILE A CA 1
ATOM 1035 C C . ILE A 1 141 ? 12.785 -6.525 5.070 1.00 96.88 141 ILE A C 1
ATOM 1037 O O . ILE A 1 141 ? 12.382 -5.453 4.636 1.00 96.88 141 ILE A O 1
ATOM 1041 N N . LEU A 1 142 ? 12.526 -7.680 4.465 1.00 96.69 142 LEU A N 1
ATOM 1042 C CA . LEU A 1 142 ? 11.829 -7.747 3.178 1.00 96.69 142 LEU A CA 1
ATOM 1043 C C . LEU A 1 142 ? 10.389 -7.241 3.292 1.00 96.69 142 LEU A C 1
ATOM 1045 O O . LEU A 1 142 ? 9.699 -7.571 4.261 1.00 96.69 142 LEU A O 1
ATOM 1049 N N . PHE A 1 143 ? 9.932 -6.454 2.317 1.00 98.31 143 PHE A N 1
ATOM 1050 C CA . PHE A 1 143 ? 8.508 -6.197 2.107 1.00 98.31 143 PHE A CA 1
ATOM 1051 C C . PHE A 1 143 ? 7.967 -7.272 1.165 1.00 98.31 143 PHE A C 1
ATOM 1053 O O . PHE A 1 143 ? 8.213 -7.229 -0.037 1.00 98.31 143 PHE A O 1
ATOM 1060 N N . ASN A 1 144 ? 7.276 -8.262 1.733 1.00 97.88 144 ASN A N 1
ATOM 1061 C CA . ASN A 1 144 ? 6.731 -9.414 1.029 1.00 97.88 144 ASN A CA 1
ATOM 1062 C C . ASN A 1 144 ? 5.197 -9.431 1.123 1.00 97.88 144 ASN A C 1
ATOM 1064 O O . ASN A 1 144 ? 4.637 -9.443 2.219 1.00 97.88 144 ASN A O 1
ATOM 1068 N N . MET A 1 145 ? 4.531 -9.456 -0.030 1.00 97.25 145 MET A N 1
ATOM 1069 C CA . MET A 1 145 ? 3.075 -9.476 -0.172 1.00 97.25 145 MET A CA 1
ATOM 1070 C C . MET A 1 145 ? 2.670 -10.699 -0.995 1.00 97.25 145 MET A C 1
ATOM 1072 O O . MET A 1 145 ? 2.790 -10.705 -2.217 1.00 97.25 145 MET A O 1
ATOM 1076 N N . GLY A 1 146 ? 2.234 -11.776 -0.344 1.00 94.31 146 GLY A N 1
ATOM 1077 C CA . GLY A 1 146 ? 1.829 -13.000 -1.043 1.00 94.31 146 GLY A CA 1
ATOM 1078 C C . GLY A 1 146 ? 2.940 -13.614 -1.906 1.00 94.31 146 GLY A C 1
ATOM 1079 O O . GLY A 1 146 ? 2.667 -14.158 -2.970 1.00 94.31 146 GLY A O 1
ATOM 1080 N N . GLY A 1 147 ? 4.202 -13.486 -1.487 1.00 96.75 147 GLY A N 1
ATOM 1081 C CA . GLY A 1 147 ? 5.370 -13.947 -2.240 1.00 96.75 147 GLY A CA 1
ATOM 1082 C C . GLY A 1 147 ? 5.977 -12.902 -3.177 1.00 96.75 147 GLY A C 1
ATOM 1083 O O . GLY A 1 147 ? 7.094 -13.114 -3.642 1.00 96.75 147 GLY A O 1
ATOM 1084 N N . TRP A 1 148 ? 5.298 -11.778 -3.427 1.00 98.25 148 TRP A N 1
ATOM 1085 C CA . TRP A 1 148 ? 5.868 -10.648 -4.156 1.00 98.25 148 TRP A CA 1
ATOM 1086 C C . TRP A 1 148 ? 6.737 -9.803 -3.236 1.00 98.25 148 TRP A C 1
ATOM 1088 O O . TRP A 1 148 ? 6.243 -9.161 -2.309 1.00 98.25 148 TRP A O 1
ATOM 1098 N N . VAL A 1 149 ? 8.038 -9.813 -3.494 1.00 98.50 149 VAL A N 1
ATOM 1099 C CA . VAL A 1 149 ? 9.034 -9.073 -2.723 1.00 98.50 149 VAL A CA 1
ATOM 1100 C C . VAL A 1 149 ? 9.409 -7.795 -3.459 1.00 98.50 149 VAL A C 1
ATOM 1102 O O . VAL A 1 149 ? 9.786 -7.846 -4.630 1.00 98.50 149 VAL A O 1
ATOM 1105 N N . VAL A 1 150 ? 9.335 -6.659 -2.767 1.00 98.56 150 VAL A N 1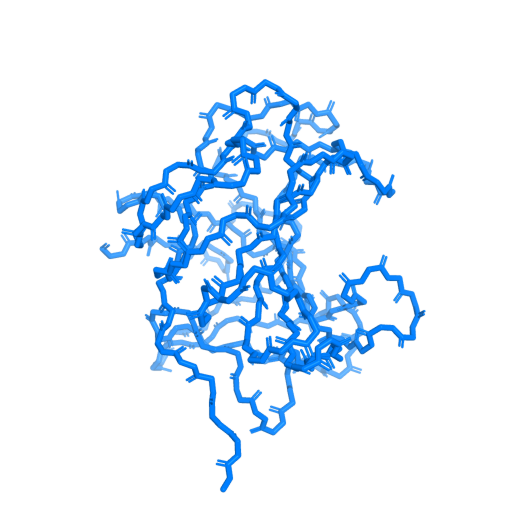
ATOM 1106 C CA . VAL A 1 150 ? 9.778 -5.365 -3.303 1.00 98.56 150 VAL A CA 1
ATOM 1107 C C . VAL A 1 150 ? 11.304 -5.313 -3.374 1.00 98.56 150 VAL A C 1
ATOM 1109 O O . VAL A 1 150 ? 11.996 -5.680 -2.425 1.00 98.56 150 VAL A O 1
ATOM 1112 N N . GLN A 1 151 ? 11.831 -4.825 -4.495 1.00 98.50 151 GLN A N 1
ATOM 1113 C CA . GLN A 1 151 ? 13.248 -4.517 -4.679 1.00 98.50 151 GLN A CA 1
ATOM 1114 C C . GLN A 1 151 ? 13.402 -3.152 -5.354 1.00 98.50 151 GLN A C 1
ATOM 1116 O O . GLN A 1 151 ? 12.827 -2.924 -6.417 1.00 98.50 151 GLN A O 1
ATOM 1121 N N . GLY A 1 152 ? 14.193 -2.259 -4.762 1.00 97.50 152 GLY A N 1
ATOM 1122 C CA . GLY A 1 152 ? 14.565 -0.982 -5.376 1.00 97.50 152 GLY A CA 1
ATOM 1123 C C . GLY A 1 152 ? 15.686 -1.134 -6.406 1.00 97.50 152 GLY A C 1
ATOM 1124 O O . GLY A 1 152 ? 16.459 -2.095 -6.357 1.00 97.50 152 GLY A O 1
ATOM 1125 N N . SER A 1 153 ? 15.795 -0.173 -7.326 1.00 96.12 153 SER A N 1
ATOM 1126 C CA . SER A 1 153 ? 16.930 -0.071 -8.266 1.00 96.12 153 SER A CA 1
ATOM 1127 C C . SER A 1 153 ? 18.078 0.809 -7.739 1.00 96.12 153 SER A C 1
ATOM 1129 O O . SER A 1 153 ? 19.127 0.907 -8.375 1.00 96.12 153 SER A O 1
ATOM 1131 N N . GLY A 1 154 ? 17.896 1.442 -6.573 1.00 95.50 154 GLY A N 1
ATOM 1132 C CA . GLY A 1 154 ? 18.801 2.461 -6.027 1.00 95.50 154 GLY A CA 1
ATOM 1133 C C . GLY A 1 154 ? 18.442 3.894 -6.436 1.00 95.50 154 GLY A C 1
ATOM 1134 O O . GLY A 1 154 ? 19.124 4.830 -6.019 1.00 95.50 154 GLY A O 1
ATOM 1135 N N . ILE A 1 155 ? 17.372 4.070 -7.215 1.00 96.88 155 ILE A N 1
ATOM 1136 C CA . ILE A 1 155 ? 16.786 5.359 -7.587 1.00 96.88 155 ILE A CA 1
ATOM 1137 C C . ILE A 1 155 ? 15.373 5.416 -6.993 1.00 96.88 155 ILE A C 1
ATOM 1139 O O . ILE A 1 155 ? 14.638 4.433 -7.036 1.00 96.88 155 ILE A O 1
ATOM 1143 N N . GLU A 1 156 ? 15.005 6.553 -6.400 1.00 96.69 156 GLU A N 1
ATOM 1144 C CA . GLU A 1 156 ? 13.667 6.747 -5.826 1.00 96.69 156 GLU A CA 1
ATOM 1145 C C . GLU A 1 156 ? 12.590 6.566 -6.907 1.00 96.69 156 GLU A C 1
ATOM 1147 O O . GLU A 1 156 ? 12.784 7.006 -8.040 1.00 96.69 156 GLU A O 1
ATOM 1152 N N . TYR A 1 157 ? 11.460 5.942 -6.555 1.00 97.19 157 TYR A N 1
ATOM 1153 C CA . TYR A 1 157 ? 10.350 5.594 -7.462 1.00 97.19 157 TYR A CA 1
ATOM 1154 C C . TYR A 1 157 ? 10.672 4.515 -8.507 1.00 97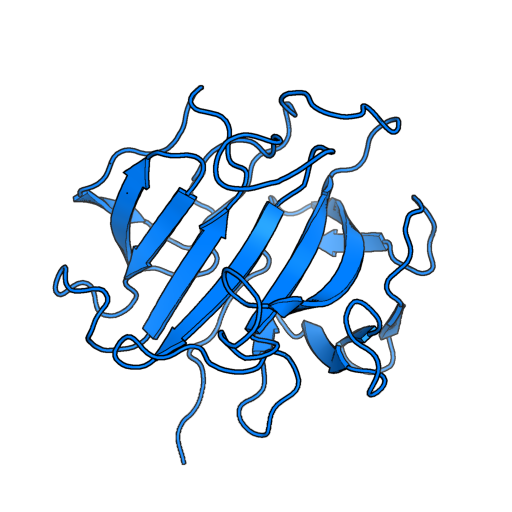.19 157 TYR A C 1
ATOM 1156 O O . TYR A 1 157 ? 9.772 4.059 -9.212 1.00 97.19 157 TYR A O 1
ATOM 1164 N N . GLU A 1 158 ? 11.912 4.037 -8.586 1.00 98.12 158 GLU A N 1
ATOM 1165 C CA . GLU A 1 158 ? 12.292 2.939 -9.466 1.00 98.12 158 GLU A CA 1
ATOM 1166 C C . GLU A 1 158 ? 12.481 1.637 -8.683 1.00 98.12 158 GLU A C 1
ATOM 1168 O O . GLU A 1 158 ? 13.119 1.566 -7.628 1.00 98.12 158 GLU A O 1
ATOM 1173 N N . GLY A 1 159 ? 11.930 0.553 -9.214 1.00 98.25 159 GLY A N 1
ATOM 1174 C CA . GLY A 1 159 ? 12.019 -0.743 -8.565 1.00 98.25 159 GLY A CA 1
ATOM 1175 C C . GLY A 1 159 ? 11.182 -1.796 -9.257 1.00 98.25 159 GLY A C 1
ATOM 1176 O O . GLY A 1 159 ? 10.728 -1.624 -10.386 1.00 98.25 159 GLY A O 1
ATOM 1177 N N . ARG A 1 160 ? 11.004 -2.918 -8.571 1.00 98.62 160 ARG A N 1
ATOM 1178 C CA . ARG A 1 160 ? 10.293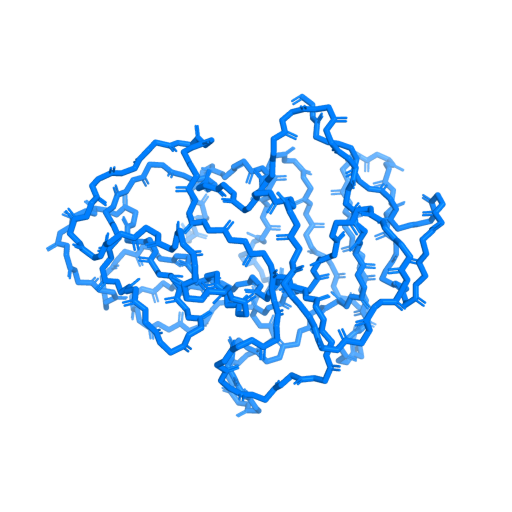 -4.083 -9.082 1.00 98.62 160 ARG A CA 1
ATOM 1179 C C . ARG A 1 160 ? 9.685 -4.910 -7.962 1.00 98.62 160 ARG A C 1
ATOM 1181 O O . ARG A 1 160 ? 10.159 -4.884 -6.825 1.00 98.62 160 ARG A O 1
ATOM 1188 N N . LEU A 1 161 ? 8.680 -5.698 -8.314 1.00 98.62 161 LEU A N 1
ATOM 1189 C CA . LEU A 1 161 ? 8.189 -6.814 -7.519 1.00 98.62 161 LEU A CA 1
ATOM 1190 C C . LEU A 1 161 ? 8.740 -8.121 -8.092 1.00 98.62 161 LEU A C 1
ATOM 1192 O O . LEU A 1 161 ? 8.737 -8.330 -9.305 1.00 98.62 161 LEU A O 1
ATOM 1196 N N . VAL A 1 162 ? 9.211 -9.006 -7.214 1.00 98.56 162 VAL A N 1
ATOM 1197 C CA . VAL A 1 162 ? 9.794 -10.300 -7.592 1.00 98.56 162 VAL A CA 1
ATOM 1198 C C . VAL A 1 162 ? 9.074 -11.432 -6.870 1.00 98.56 162 VAL A C 1
ATOM 1200 O O . VAL A 1 162 ? 8.957 -11.400 -5.646 1.00 98.56 162 VAL A O 1
ATOM 1203 N N . ARG A 1 163 ? 8.619 -12.446 -7.613 1.00 97.75 163 ARG A N 1
ATOM 1204 C CA . ARG A 1 163 ? 8.003 -13.670 -7.076 1.00 97.75 163 ARG A CA 1
ATOM 1205 C C . ARG A 1 163 ? 8.558 -14.885 -7.816 1.00 97.75 163 ARG A C 1
ATOM 1207 O O . ARG A 1 163 ? 8.149 -15.181 -8.937 1.00 97.75 163 ARG A O 1
ATOM 1214 N N . GLY A 1 164 ? 9.504 -15.584 -7.187 1.00 96.44 164 GLY A N 1
ATOM 1215 C CA . GLY A 1 164 ? 10.279 -16.632 -7.861 1.00 96.44 164 GLY A CA 1
ATOM 1216 C C . GLY A 1 164 ? 11.072 -16.042 -9.029 1.00 96.44 164 GLY A C 1
ATOM 1217 O O . GLY A 1 164 ? 11.792 -15.065 -8.839 1.00 96.44 164 GLY A O 1
ATOM 1218 N N . ASP A 1 165 ? 10.887 -16.597 -10.227 1.00 97.25 165 ASP A N 1
ATOM 1219 C CA . ASP A 1 165 ? 11.523 -16.113 -11.462 1.00 97.25 165 ASP A CA 1
ATOM 1220 C C . ASP A 1 165 ? 10.724 -14.995 -12.162 1.00 97.25 165 ASP A C 1
ATOM 1222 O O . ASP A 1 165 ? 11.148 -14.474 -13.193 1.00 97.25 165 ASP A O 1
ATOM 1226 N N . ILE A 1 166 ? 9.555 -14.622 -11.625 1.00 98.12 166 ILE A N 1
ATOM 1227 C CA . ILE A 1 166 ? 8.709 -13.573 -12.200 1.00 98.12 166 ILE A CA 1
ATOM 1228 C C . ILE A 1 166 ? 9.151 -12.219 -11.655 1.00 98.12 166 ILE A C 1
ATOM 1230 O O . ILE A 1 166 ? 9.192 -12.008 -10.441 1.00 98.12 166 ILE A O 1
ATOM 1234 N N . ILE A 1 167 ? 9.422 -11.290 -12.568 1.00 98.44 167 ILE A N 1
ATOM 1235 C CA . ILE A 1 167 ? 9.799 -9.910 -12.274 1.00 98.44 167 ILE A CA 1
ATOM 1236 C C . ILE A 1 167 ? 8.759 -8.977 -12.890 1.00 98.44 167 ILE A C 1
ATOM 1238 O O . ILE A 1 167 ? 8.366 -9.166 -14.041 1.00 98.44 167 ILE A O 1
ATOM 1242 N N . LYS A 1 168 ? 8.322 -7.983 -12.114 1.00 98.56 168 LYS A N 1
ATOM 1243 C CA . LYS A 1 168 ? 7.424 -6.914 -12.551 1.00 98.56 168 LYS A CA 1
ATOM 1244 C C . LYS A 1 168 ? 8.050 -5.565 -12.238 1.00 98.56 168 LYS A C 1
ATOM 1246 O O . LYS A 1 168 ? 8.227 -5.246 -11.066 1.00 98.56 168 LYS A O 1
ATOM 1251 N N . GLU A 1 169 ? 8.447 -4.825 -13.260 1.00 98.38 169 GLU A N 1
ATOM 1252 C CA . GLU A 1 169 ? 9.171 -3.558 -13.124 1.00 98.38 169 GLU A CA 1
ATOM 1253 C C . GLU A 1 169 ? 8.200 -2.390 -12.986 1.00 98.38 169 GLU A C 1
ATOM 1255 O O . GLU A 1 169 ? 7.144 -2.381 -13.608 1.00 98.38 169 GLU A O 1
ATOM 1260 N N . ALA A 1 170 ? 8.539 -1.409 -12.152 1.00 98.00 170 ALA A N 1
ATOM 1261 C CA . ALA A 1 170 ? 7.723 -0.218 -11.990 1.00 98.00 170 ALA A CA 1
ATOM 1262 C C . ALA A 1 170 ? 7.693 0.575 -13.301 1.00 98.00 170 ALA A C 1
ATOM 1264 O O . ALA A 1 170 ? 8.733 0.889 -13.879 1.00 98.00 170 ALA A O 1
ATOM 1265 N N . CYS A 1 171 ? 6.491 0.901 -13.761 1.00 95.25 171 CYS A N 1
ATOM 1266 C CA . CYS A 1 171 ? 6.274 1.655 -14.985 1.00 95.25 171 CYS A CA 1
ATOM 1267 C C . CYS A 1 171 ? 4.963 2.423 -14.887 1.00 95.25 171 CYS A C 1
ATOM 1269 O O . CYS A 1 171 ? 3.944 1.866 -14.487 1.00 95.25 171 CYS A O 1
ATOM 1271 N N . GLN A 1 172 ? 4.948 3.681 -15.320 1.00 92.69 172 GLN A N 1
ATOM 1272 C CA . GLN A 1 172 ? 3.706 4.441 -15.481 1.00 92.69 172 GLN A CA 1
ATOM 1273 C C . GLN A 1 172 ? 2.963 4.005 -16.762 1.00 92.69 172 GLN A C 1
ATOM 1275 O O . GLN A 1 172 ? 2.793 4.788 -17.695 1.00 92.69 172 GLN A O 1
ATOM 1280 N N . CYS A 1 173 ? 2.570 2.731 -16.821 1.00 92.19 173 CYS A N 1
ATOM 1281 C CA . CYS A 1 173 ? 1.897 2.079 -17.944 1.00 92.19 173 CYS A CA 1
ATOM 1282 C C . CYS A 1 173 ? 0.979 0.933 -17.468 1.00 92.19 173 CYS A C 1
ATOM 1284 O O . CYS A 1 173 ? 1.008 0.562 -16.296 1.00 92.19 173 CYS A O 1
ATOM 1286 N N . TRP A 1 174 ? 0.175 0.375 -18.381 1.00 93.94 174 TRP A N 1
ATOM 1287 C CA . TRP A 1 174 ? -0.660 -0.814 -18.159 1.00 93.94 174 TRP A CA 1
ATOM 1288 C C . TRP A 1 174 ? -0.188 -1.935 -19.084 1.00 93.94 174 TRP A C 1
ATOM 1290 O O . TRP A 1 174 ? -0.827 -2.227 -20.091 1.00 93.94 174 TRP A O 1
ATOM 1300 N N . ASP A 1 175 ? 0.964 -2.522 -18.768 1.00 95.19 175 ASP A N 1
ATOM 1301 C CA . ASP A 1 175 ? 1.617 -3.515 -19.619 1.00 95.19 175 ASP A CA 1
ATOM 1302 C C . ASP A 1 175 ? 1.952 -4.795 -18.846 1.00 95.19 175 ASP A C 1
ATOM 1304 O O . ASP A 1 175 ? 2.004 -4.844 -17.615 1.00 95.19 175 ASP A O 1
ATOM 1308 N N . GLU A 1 176 ? 2.255 -5.869 -19.576 1.00 96.88 176 GLU A N 1
ATOM 1309 C CA . GLU A 1 176 ? 2.669 -7.134 -18.960 1.00 96.88 176 GLU A CA 1
ATOM 1310 C C . GLU A 1 176 ? 3.902 -6.982 -18.057 1.00 96.88 176 GLU A C 1
ATOM 1312 O O . GLU A 1 176 ? 4.072 -7.758 -17.113 1.00 96.88 176 GLU A O 1
ATOM 1317 N N . ILE A 1 177 ? 4.747 -5.978 -18.312 1.00 97.69 177 ILE A N 1
ATOM 1318 C CA . ILE A 1 177 ? 5.962 -5.721 -17.535 1.00 97.69 177 ILE A CA 1
ATOM 1319 C C . ILE A 1 177 ? 5.672 -5.329 -16.086 1.00 97.69 177 ILE A C 1
ATOM 1321 O O . ILE A 1 177 ? 6.526 -5.562 -15.238 1.00 97.69 177 ILE A O 1
ATOM 1325 N N . ASN A 1 178 ? 4.490 -4.787 -15.782 1.00 97.75 178 ASN A N 1
ATOM 1326 C CA . ASN A 1 178 ? 4.136 -4.305 -14.447 1.00 97.75 178 ASN A CA 1
ATOM 1327 C C . ASN A 1 178 ? 2.798 -4.848 -13.918 1.00 97.75 178 ASN A C 1
ATOM 1329 O O . ASN A 1 178 ? 2.457 -4.590 -12.766 1.00 97.75 178 ASN A O 1
ATOM 1333 N N . ALA A 1 179 ? 2.083 -5.645 -14.718 1.00 97.75 179 ALA A N 1
ATOM 1334 C CA . ALA A 1 179 ? 0.837 -6.314 -14.351 1.00 97.75 179 ALA A CA 1
ATOM 1335 C C . ALA A 1 179 ? 1.026 -7.443 -13.319 1.00 97.75 179 ALA A C 1
ATOM 1337 O O . ALA A 1 179 ? 1.787 -8.394 -13.54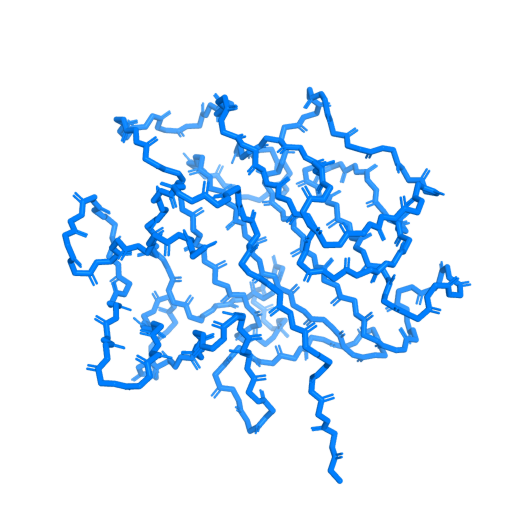3 1.00 97.75 179 ALA A O 1
ATOM 1338 N N . ILE A 1 180 ? 0.270 -7.386 -12.224 1.00 97.94 180 ILE A N 1
ATOM 1339 C CA . ILE A 1 180 ? 0.241 -8.358 -11.130 1.00 97.94 180 ILE A CA 1
ATOM 1340 C C . ILE A 1 180 ? -1.197 -8.831 -10.920 1.00 97.94 180 ILE A C 1
ATOM 1342 O O . ILE A 1 180 ? -2.043 -8.090 -10.421 1.00 97.94 180 ILE A O 1
ATOM 1346 N N . THR A 1 181 ? -1.462 -10.088 -11.255 1.00 96.81 181 THR A N 1
ATOM 1347 C CA . THR A 1 181 ? -2.746 -10.738 -10.974 1.00 96.81 181 THR A CA 1
ATOM 1348 C C . THR A 1 181 ? -2.705 -11.399 -9.599 1.00 96.81 181 THR A C 1
ATOM 1350 O O . THR A 1 181 ? -1.741 -12.102 -9.280 1.00 96.81 181 THR A O 1
ATOM 1353 N N . ALA A 1 182 ? -3.730 -11.152 -8.782 1.00 93.69 182 ALA A N 1
ATOM 1354 C CA . ALA A 1 182 ? -3.888 -11.820 -7.494 1.00 93.69 182 ALA A CA 1
ATOM 1355 C C . ALA A 1 182 ? -4.296 -13.287 -7.688 1.00 93.69 182 ALA A C 1
ATOM 1357 O O . ALA A 1 182 ? -5.224 -13.570 -8.449 1.00 93.69 182 ALA A O 1
ATOM 1358 N N . ASP A 1 183 ? -3.612 -14.189 -6.978 1.00 86.75 183 ASP A N 1
ATOM 1359 C CA . ASP A 1 183 ? -3.925 -15.625 -6.955 1.00 86.75 183 ASP A CA 1
ATOM 1360 C C . ASP A 1 183 ? -5.241 -15.936 -6.212 1.00 86.75 183 ASP A C 1
ATOM 1362 O O . ASP A 1 183 ? -5.709 -15.114 -5.382 1.00 86.75 183 ASP A O 1
#

Foldseek 3Di:
DDADDAWAAFFDAQFKKFFAFAFAALADPPLASFKTKIGGDDDFDWFDWDPGFGWGGAWAFFLDDDQQKTKGDHVHPSDLLAAKMKIKGQFDPPPADDGRDTHGTGHTHGIFGCGHHGDGGTIIIIGMDHSNGGDTCQDPHWDAHNQFTWHAPPDGRWTWTDHPPDIATHHNDDDPNGMDGGD

Radius of gyration: 14.7 Å; chains: 1; bounding box: 36×32×40 Å

Sequence (183 aa):
DLTQPPLRIPWPSGETWYLTSGPHGGWNSGSAWAAIDLVPEGENLGCGDSEAWVTAMSAGVVVRSGFGAVVVDMDGDGHIGTGWAITYMHLATRDRIAAGTPVQPGDRLGHPSCEGGFSNATHVHLARTFNGRWVSADGAILFNMGGWVVQGSGIEYEGRLVRGDIIKEACQCWDEINAITAD

pLDDT: mean 95.72, std 5.83, range [56.22, 98.88]